Protein AF-A0A8J4M2A7-F1 (afdb_monomer)

Secondary structure (DSSP, 8-state):
-HHHHHHHHHHHHHHHTS-----------------------SSSEEEEEEEEEEEEEEETTT--B-S--EEEESS---TT-EE--S--HHHHHTTPPP--EES----B--SSPPPP-S-BTTB---HHHHHHHHTSHHHHHHHHHHHT--HHHHHSSSEEEEEEEEEEEE-GGG---

Mean predicted aligned error: 9.55 Å

pLDDT: mean 86.1, std 13.49, range [36.09, 98.12]

InterPro domains:
  IPR058506 Domain of unknown function DUF8193 [PF26613] (25-173)

Solvent-accessible surface area (backbone atoms only — not comparable to full-atom values): 10906 Å² total; per-residue (Å²): 108,72,69,60,52,49,54,54,51,54,52,51,50,56,62,69,64,56,79,77,84,70,77,58,78,53,78,59,92,70,75,82,77,86,82,79,82,75,86,63,50,99,37,40,28,74,53,83,77,47,36,28,38,35,39,31,44,25,33,55,96,76,69,41,72,77,52,80,48,44,40,38,26,85,65,83,78,62,70,71,40,74,44,58,71,77,68,49,70,70,47,45,76,71,66,54,74,90,44,86,39,72,24,82,78,78,70,42,69,59,92,69,73,71,67,66,71,60,54,45,89,94,49,70,53,55,50,68,57,44,31,54,48,65,46,28,69,69,45,45,46,49,51,16,66,76,69,71,45,56,55,68,63,56,38,65,67,55,38,43,79,45,78,41,79,38,80,57,68,44,64,68,54,78,77,83,124

Foldseek 3Di:
DVVVVVVVVVVVVVVVPPDPPPFCLDQDPDDLDDDAPDDDDPQWDFDFQQKKKWKFKAFDPPRDGPFQIAIEGQDDDDQQDWDQPRADPVRVVVPDDRDIDTGPDDHDYQPPHAFRNHAHDPRGGDVVSNSCQCSDLSNLVVVCVVGVNDSCRCRSPRIDIDIDMGTDIRHRNPPPD

Sequence (177 aa):
MKRFLISVLSLFIIVSSVSSSIYANGDGNIDNGGGDMGSGTSQNKWTPGYDGVRITIVREIDEKPVSNPLDYTNKTPSSGLIHFGKVSKLQYRSGTLLTVKVGGYAYKIPATPMPRIISSGDTITNIEVIKRYFTSEGAVKMVANDTGMDYDTLTNGNYKLLLEPIAYLTFQADSWR

Radius of gyration: 22.2 Å; Cα contacts (8 Å, |Δi|>4): 248; chains: 1; bounding box: 54×34×84 Å

Organism: NCBI:txid1572762

Nearest PDB structures (foldseek):
  8d4r-assembly1_D  TM=2.900E-01  e=7.884E+00  Homo sapiens

Structure (mmCIF, N/CA/C/O backbone):
data_AF-A0A8J4M2A7-F1
#
_entry.id   AF-A0A8J4M2A7-F1
#
loop_
_atom_site.group_PDB
_atom_site.id
_atom_site.type_symbol
_atom_site.label_atom_id
_atom_site.label_alt_id
_atom_site.label_comp_id
_atom_site.label_asym_id
_atom_site.label_entity_id
_atom_site.label_seq_id
_atom_site.pdbx_PDB_ins_code
_atom_site.Cartn_x
_atom_site.Cartn_y
_atom_site.Cartn_z
_atom_site.occupancy
_atom_site.B_iso_or_equiv
_atom_site.auth_seq_id
_atom_site.auth_comp_id
_atom_site.auth_asym_id
_atom_site.auth_atom_id
_atom_site.pdbx_PDB_model_num
ATOM 1 N N . MET A 1 1 ? -29.648 12.359 54.657 1.00 61.81 1 MET A N 1
ATOM 2 C CA . MET A 1 1 ? -28.518 11.525 54.182 1.00 61.81 1 MET A CA 1
ATOM 3 C C . MET A 1 1 ? -28.861 10.716 52.931 1.00 61.81 1 MET A C 1
ATOM 5 O O . MET A 1 1 ? -28.233 10.949 51.913 1.00 61.81 1 MET A O 1
ATOM 9 N N . LYS A 1 2 ? -29.897 9.859 52.933 1.00 65.25 2 LYS A N 1
ATOM 10 C CA . LYS A 1 2 ? -30.274 9.024 51.766 1.00 65.25 2 LYS A CA 1
ATOM 11 C C . LYS A 1 2 ? -30.529 9.809 50.462 1.00 65.25 2 LYS A C 1
ATOM 13 O O . LYS A 1 2 ? -30.025 9.431 49.418 1.00 65.25 2 LYS A O 1
ATOM 18 N N . ARG A 1 3 ? -31.257 10.933 50.533 1.00 72.88 3 ARG A N 1
ATOM 19 C CA . ARG A 1 3 ? -31.563 11.794 49.367 1.00 72.88 3 ARG A CA 1
ATOM 20 C C . ARG A 1 3 ? -30.333 12.516 48.803 1.00 72.88 3 ARG A C 1
ATOM 22 O O . ARG A 1 3 ? -30.198 12.612 47.595 1.00 72.88 3 ARG A O 1
ATOM 29 N N . PHE A 1 4 ? -29.425 12.953 49.677 1.00 83.06 4 PHE A N 1
ATOM 30 C CA . PHE A 1 4 ? -28.150 13.557 49.280 1.00 83.06 4 PHE A CA 1
ATOM 31 C C . PHE A 1 4 ? -27.250 12.532 48.579 1.00 83.06 4 PHE A C 1
ATOM 33 O O . PHE A 1 4 ? -26.692 12.817 47.528 1.00 83.06 4 PHE A O 1
ATOM 40 N N . LEU A 1 5 ? -27.192 11.308 49.115 1.00 80.81 5 LEU A N 1
ATOM 41 C CA . LEU A 1 5 ? -26.419 10.215 48.529 1.00 80.81 5 LEU A CA 1
ATOM 42 C C . LEU A 1 5 ? -26.923 9.841 47.126 1.00 80.81 5 LEU A C 1
ATOM 44 O O . LEU A 1 5 ? -26.117 9.635 46.229 1.00 80.81 5 LEU A O 1
ATOM 48 N N . ILE A 1 6 ? -28.247 9.811 46.929 1.00 85.12 6 ILE A N 1
ATOM 49 C CA . ILE A 1 6 ? -28.865 9.554 45.619 1.00 85.12 6 ILE A CA 1
ATOM 50 C C . ILE A 1 6 ? -28.498 10.660 44.625 1.00 85.12 6 ILE A C 1
ATOM 52 O O . ILE A 1 6 ? -28.076 10.347 43.521 1.00 85.12 6 ILE A O 1
ATOM 56 N N . SER A 1 7 ? -28.585 11.937 45.012 1.00 82.06 7 SER A N 1
ATOM 57 C CA . SER A 1 7 ? -28.200 13.051 44.132 1.00 82.06 7 SER A CA 1
ATOM 58 C C . SER A 1 7 ? -26.730 12.991 43.709 1.00 82.06 7 SER A C 1
ATOM 60 O O . SER A 1 7 ? -26.426 13.232 42.543 1.00 82.06 7 SER A O 1
ATOM 62 N N . VAL A 1 8 ? -25.828 12.632 44.629 1.00 87.06 8 VAL A N 1
ATOM 63 C CA . VAL A 1 8 ? -24.397 12.460 44.327 1.00 87.06 8 VAL A CA 1
ATOM 64 C C . VAL A 1 8 ? -24.181 11.293 43.361 1.00 87.06 8 VAL A C 1
ATOM 66 O O . VAL A 1 8 ? -23.433 11.436 42.397 1.00 87.06 8 VAL A O 1
ATOM 69 N N . LEU A 1 9 ? -24.874 10.169 43.568 1.00 83.25 9 LEU A N 1
ATOM 70 C CA . LEU A 1 9 ? -24.773 8.995 42.699 1.00 83.25 9 LEU A CA 1
ATOM 71 C C . LEU A 1 9 ? -25.278 9.287 41.279 1.00 83.25 9 LEU A C 1
ATOM 73 O O . LEU A 1 9 ? -24.621 8.930 40.305 1.00 83.25 9 LEU A O 1
ATOM 77 N N . SER A 1 10 ? -26.411 9.983 41.158 1.00 83.06 10 SER A N 1
ATOM 78 C CA . SER A 1 10 ? -26.985 10.385 39.870 1.00 83.06 10 SER A CA 1
ATOM 79 C C . SER A 1 10 ? -26.046 11.303 39.091 1.00 83.06 10 SER A C 1
ATOM 81 O O . SER A 1 10 ? -25.871 11.130 37.888 1.00 83.06 10 SER A O 1
ATOM 83 N N . LEU A 1 11 ? -25.406 12.256 39.777 1.00 83.81 11 LEU A N 1
ATOM 84 C CA . LEU A 1 11 ? -24.446 13.165 39.156 1.00 83.81 11 LEU A CA 1
ATOM 85 C C . LEU A 1 11 ? -23.203 12.413 38.659 1.00 83.81 11 LEU A C 1
ATOM 87 O O . LEU A 1 11 ? -22.722 12.678 37.561 1.00 83.81 11 LEU A O 1
ATOM 91 N N . PHE A 1 12 ? -22.727 11.435 39.433 1.00 82.56 12 PHE A N 1
ATOM 92 C CA . PHE A 1 12 ? -21.586 10.600 39.060 1.00 82.56 12 PHE A CA 1
ATOM 93 C C . PHE A 1 12 ? -21.871 9.764 37.807 1.00 82.56 12 PHE A C 1
ATOM 95 O O . PHE A 1 12 ? -21.025 9.675 36.919 1.00 82.56 12 PHE A O 1
ATOM 102 N N . ILE A 1 13 ? -23.078 9.198 37.704 1.00 83.56 13 ILE A N 1
ATOM 103 C CA . ILE A 1 13 ? -23.515 8.442 36.524 1.00 83.56 13 ILE A CA 1
ATOM 104 C C . ILE A 1 13 ? -23.558 9.356 35.296 1.00 83.56 13 ILE A C 1
ATOM 106 O O . ILE A 1 13 ? -22.984 8.994 34.276 1.00 83.56 13 ILE A O 1
ATOM 110 N N . ILE A 1 14 ? -24.145 10.554 35.411 1.00 82.81 14 ILE A N 1
ATOM 111 C CA . ILE A 1 14 ? -24.243 11.512 34.297 1.00 82.81 14 ILE A CA 1
ATOM 112 C C . ILE A 1 14 ? -22.853 11.913 33.789 1.00 82.81 14 ILE A C 1
ATOM 114 O O . ILE A 1 14 ? -22.613 11.870 32.583 1.00 82.81 14 ILE A O 1
ATOM 118 N N . VAL A 1 15 ? -21.929 12.240 34.698 1.00 76.56 15 VAL A N 1
ATOM 119 C CA . VAL A 1 15 ? -20.540 12.595 34.357 1.00 76.56 15 VAL A CA 1
ATOM 120 C C . VAL A 1 15 ? -19.799 11.416 33.715 1.00 76.56 15 VAL A C 1
ATOM 122 O O . VAL A 1 15 ? -19.027 11.619 32.784 1.00 76.56 15 VAL A O 1
ATOM 125 N N . SER A 1 16 ? -20.075 10.184 34.149 1.00 67.19 16 SER A N 1
ATOM 126 C CA . SER A 1 16 ? -19.462 8.968 33.589 1.00 67.19 16 SER A CA 1
ATOM 127 C C . SER A 1 16 ? -20.038 8.571 32.224 1.00 67.19 16 SER A C 1
ATOM 129 O O . SER A 1 16 ? -19.393 7.845 31.475 1.00 67.19 16 SER A O 1
ATOM 131 N N . SER A 1 17 ? -21.247 9.031 31.892 1.00 64.88 17 SER A N 1
ATOM 132 C CA . SER A 1 17 ? -21.886 8.810 30.587 1.00 64.88 17 SER A CA 1
ATOM 133 C C . SER A 1 17 ? -21.534 9.861 29.531 1.00 64.88 17 SER A C 1
ATOM 135 O O . SER A 1 17 ? -21.991 9.751 28.394 1.00 64.88 17 SER A O 1
ATOM 137 N N . VAL A 1 18 ? -20.710 10.862 29.864 1.00 65.81 18 VAL A N 1
ATOM 138 C CA . VAL A 1 18 ? -20.147 11.766 28.857 1.00 65.81 18 VAL A CA 1
ATOM 139 C C . VAL A 1 18 ? -19.087 10.989 28.083 1.00 65.81 18 VAL A C 1
ATOM 141 O O . VAL A 1 18 ? -17.992 10.740 28.581 1.00 65.81 18 VAL A O 1
ATOM 144 N N . SER A 1 19 ? -19.430 10.558 26.871 1.00 54.31 19 SER A N 1
ATOM 145 C CA . SER A 1 19 ? -18.502 9.874 25.975 1.00 54.31 19 SER A CA 1
ATOM 146 C C . SER A 1 19 ? -17.333 10.807 25.664 1.00 54.31 19 SER A C 1
ATOM 148 O O . SER A 1 19 ? -17.507 11.838 25.016 1.00 54.31 19 SER A O 1
ATOM 150 N N . SER A 1 20 ? -16.137 10.474 26.139 1.00 52.84 20 SER A N 1
ATOM 151 C CA . SER A 1 20 ? -14.919 11.142 25.706 1.00 52.84 20 SER A CA 1
ATOM 152 C C . SER A 1 20 ? -14.665 10.782 24.245 1.00 52.84 20 SER A C 1
ATOM 154 O O . SER A 1 20 ? -14.447 9.620 23.905 1.00 52.84 20 SER A O 1
ATOM 156 N N . SER A 1 21 ? -14.686 11.783 23.367 1.00 49.94 21 SER A N 1
ATOM 157 C CA . SER A 1 21 ? -14.168 11.646 22.009 1.00 49.94 21 SER A CA 1
ATOM 158 C C . SER A 1 21 ? -12.656 11.446 22.106 1.00 49.94 21 SER A C 1
ATOM 160 O O . SER A 1 21 ? -11.898 12.405 22.253 1.00 49.94 21 SER A O 1
ATOM 162 N N . ILE A 1 22 ? -12.206 10.194 22.098 1.00 44.62 22 ILE A N 1
ATOM 163 C CA . ILE A 1 22 ? -10.786 9.880 21.962 1.00 44.62 22 ILE A CA 1
ATOM 164 C C . ILE A 1 22 ? -10.450 10.118 20.492 1.00 44.62 22 ILE A C 1
ATOM 166 O O . ILE A 1 22 ? -10.795 9.314 19.631 1.00 44.62 22 ILE A O 1
ATOM 170 N N . TYR A 1 23 ? -9.813 11.248 20.194 1.00 49.09 23 TYR A N 1
ATOM 171 C CA . TYR A 1 23 ? -9.216 11.458 18.882 1.00 49.09 23 TYR A CA 1
ATOM 172 C C . TYR A 1 23 ? -8.062 10.470 18.742 1.00 49.09 23 TYR A C 1
ATOM 174 O O . TYR A 1 23 ? -7.069 10.569 19.467 1.00 49.09 23 TYR A O 1
ATOM 182 N N . ALA A 1 24 ? -8.190 9.504 17.833 1.00 45.91 24 ALA A N 1
ATOM 183 C CA . ALA A 1 24 ? -7.083 8.638 17.470 1.00 45.91 24 ALA A CA 1
ATOM 184 C C . ALA A 1 24 ? -6.045 9.459 16.698 1.00 45.91 24 ALA A C 1
ATOM 186 O O . ALA A 1 24 ? -5.997 9.453 15.471 1.00 45.91 24 ALA A O 1
ATOM 187 N N . ASN A 1 25 ? -5.186 10.165 17.429 1.00 54.78 25 ASN A N 1
ATOM 188 C CA . ASN A 1 25 ? -3.871 10.518 16.922 1.00 54.78 25 ASN A CA 1
ATOM 189 C C . ASN A 1 25 ? -3.086 9.202 16.896 1.00 54.78 25 ASN A C 1
ATOM 191 O O . ASN A 1 25 ? -2.472 8.809 17.884 1.00 54.78 25 ASN A O 1
ATOM 195 N N . GLY A 1 26 ? -3.264 8.427 15.825 1.00 57.12 26 GLY A N 1
ATOM 196 C CA . GLY A 1 26 ? -2.697 7.090 15.730 1.00 57.12 26 GLY A CA 1
ATOM 197 C C . GLY A 1 26 ? -1.176 7.168 15.747 1.00 57.12 26 GLY A C 1
ATOM 198 O O . GLY A 1 26 ? -0.580 7.684 14.805 1.00 57.12 26 GLY A O 1
ATOM 199 N N . ASP A 1 27 ? -0.539 6.636 16.787 1.00 66.38 27 ASP A N 1
ATOM 200 C CA . ASP A 1 27 ? 0.900 6.401 16.750 1.00 66.38 27 ASP A CA 1
ATOM 201 C C . ASP A 1 27 ? 1.173 5.238 15.796 1.00 66.38 27 ASP A C 1
ATOM 203 O O . ASP A 1 27 ? 0.747 4.099 16.003 1.00 66.38 27 ASP A O 1
ATOM 207 N N . GLY A 1 28 ? 1.859 5.540 14.695 1.00 68.25 28 GLY A N 1
ATOM 208 C CA . GLY A 1 28 ? 2.181 4.553 13.675 1.00 68.25 28 GLY A CA 1
ATOM 209 C C . GLY A 1 28 ? 3.079 3.462 14.255 1.00 68.25 28 GLY A C 1
ATOM 210 O O . GLY A 1 28 ? 4.255 3.703 14.541 1.00 68.25 28 GLY A O 1
ATOM 211 N N . ASN A 1 29 ? 2.557 2.244 14.384 1.00 80.50 29 ASN A N 1
ATOM 212 C CA . ASN A 1 29 ? 3.323 1.081 14.831 1.00 80.50 29 ASN A CA 1
ATOM 213 C C . ASN A 1 29 ? 3.973 0.346 13.644 1.00 80.50 29 ASN A C 1
ATOM 215 O O . ASN A 1 29 ? 3.678 -0.815 13.375 1.00 80.50 29 ASN A O 1
ATOM 219 N N . ILE A 1 30 ? 4.795 1.067 12.880 1.00 82.88 30 ILE A N 1
ATOM 220 C CA . ILE A 1 30 ? 5.524 0.543 11.714 1.00 82.88 30 ILE A CA 1
ATOM 221 C C . ILE A 1 30 ? 7.025 0.677 11.984 1.00 82.88 30 ILE A C 1
ATOM 223 O O . ILE A 1 30 ? 7.459 1.644 12.607 1.00 82.88 30 ILE A O 1
ATOM 227 N N . ASP A 1 31 ? 7.829 -0.269 11.521 1.00 80.38 31 ASP A N 1
ATOM 228 C CA . ASP A 1 31 ? 9.288 -0.204 11.549 1.00 80.38 31 ASP A CA 1
ATOM 229 C C . ASP A 1 31 ? 9.866 -0.211 10.121 1.00 80.38 31 ASP A C 1
ATOM 231 O O . ASP A 1 31 ? 9.151 -0.370 9.133 1.00 80.38 31 ASP A O 1
ATOM 235 N N . ASN A 1 32 ? 11.173 0.028 9.992 1.00 71.19 32 ASN A N 1
ATOM 236 C CA . ASN A 1 32 ? 11.851 0.053 8.689 1.00 71.19 32 ASN A CA 1
ATOM 237 C C . ASN A 1 32 ? 12.142 -1.358 8.130 1.00 71.19 32 ASN A C 1
ATOM 239 O O . ASN A 1 32 ? 12.821 -1.472 7.110 1.00 71.19 32 ASN A O 1
ATOM 243 N N . GLY A 1 33 ? 11.653 -2.428 8.773 1.00 68.94 33 GLY A N 1
ATOM 244 C CA . GLY A 1 33 ? 12.066 -3.796 8.469 1.00 68.94 33 GLY A CA 1
ATOM 245 C C . GLY A 1 33 ? 13.594 -3.967 8.443 1.00 68.94 33 GLY A C 1
ATOM 246 O O . GLY A 1 33 ? 14.347 -3.173 9.007 1.00 68.94 33 GLY A O 1
ATOM 247 N N . GLY A 1 34 ? 14.064 -5.014 7.769 1.00 63.16 34 GLY A N 1
ATOM 248 C CA . GLY A 1 34 ? 15.483 -5.249 7.514 1.00 63.16 34 GLY A CA 1
ATOM 249 C C . GLY A 1 34 ? 15.684 -5.965 6.181 1.00 63.16 34 GLY A C 1
ATOM 250 O O . GLY A 1 34 ? 14.804 -6.699 5.732 1.00 63.16 34 GLY A O 1
ATOM 251 N N . GLY A 1 35 ? 16.835 -5.741 5.549 1.00 64.88 35 GLY A N 1
ATOM 252 C CA . GLY A 1 35 ? 17.207 -6.349 4.271 1.00 64.88 35 GLY A CA 1
ATOM 253 C C . GLY A 1 35 ? 17.773 -5.329 3.288 1.00 64.88 35 GLY A C 1
ATOM 254 O O . GLY A 1 35 ? 17.348 -4.176 3.262 1.00 64.88 35 GLY A O 1
ATOM 255 N N . ASP A 1 36 ? 18.741 -5.766 2.489 1.00 66.50 36 ASP A N 1
ATOM 256 C CA . ASP A 1 36 ? 19.240 -5.006 1.346 1.00 66.50 36 ASP A CA 1
ATOM 257 C C . ASP A 1 36 ? 18.578 -5.530 0.064 1.00 66.50 36 ASP A C 1
ATOM 259 O O . ASP A 1 36 ? 18.306 -6.724 -0.072 1.00 66.50 36 ASP A O 1
ATOM 263 N N . MET A 1 37 ? 18.326 -4.630 -0.883 1.00 71.75 37 MET A N 1
ATOM 264 C CA . MET A 1 37 ? 17.855 -4.987 -2.224 1.00 71.75 37 MET A CA 1
ATOM 265 C C . MET A 1 37 ? 18.975 -5.611 -3.071 1.00 71.75 37 MET A C 1
ATOM 267 O O . MET A 1 37 ? 18.699 -6.170 -4.134 1.00 71.75 37 MET A O 1
ATOM 271 N N . GLY A 1 38 ? 20.225 -5.521 -2.606 1.00 73.12 38 GLY A N 1
ATOM 272 C CA . GLY A 1 38 ? 21.399 -6.040 -3.288 1.00 73.12 38 GLY A CA 1
ATOM 273 C C . GLY A 1 38 ? 21.707 -5.279 -4.578 1.00 73.12 38 GLY A C 1
ATOM 274 O O . GLY A 1 38 ? 21.177 -4.198 -4.848 1.00 73.12 38 GLY A O 1
ATOM 275 N N . SER A 1 39 ? 22.586 -5.854 -5.398 1.00 73.06 39 SER A N 1
ATOM 276 C CA . SER A 1 39 ? 22.931 -5.303 -6.712 1.00 73.06 39 SER A CA 1
ATOM 277 C C . SER A 1 39 ? 22.149 -5.999 -7.829 1.00 73.06 39 SER A C 1
ATOM 279 O O . SER A 1 39 ? 21.921 -7.207 -7.797 1.00 73.06 39 SER A O 1
ATOM 281 N N . GLY A 1 40 ? 21.719 -5.217 -8.821 1.00 77.62 40 GLY A N 1
ATOM 282 C CA . GLY A 1 40 ? 21.069 -5.711 -10.035 1.00 77.62 40 GLY A CA 1
ATOM 283 C C . GLY A 1 40 ? 21.998 -5.703 -11.252 1.00 77.62 40 GLY A C 1
ATOM 284 O O . GLY A 1 40 ? 23.149 -5.278 -11.188 1.00 77.62 40 GLY A O 1
ATOM 285 N N . THR A 1 41 ? 21.463 -6.125 -12.395 1.00 82.81 41 THR A N 1
ATOM 286 C CA . THR A 1 41 ? 22.095 -6.001 -13.723 1.00 82.81 41 THR A CA 1
ATOM 287 C C . THR A 1 41 ? 21.345 -4.967 -14.566 1.00 82.81 41 THR A C 1
ATOM 289 O O . THR A 1 41 ? 20.271 -4.509 -14.185 1.00 82.81 41 THR A O 1
ATOM 292 N N . SER A 1 42 ? 21.849 -4.609 -15.752 1.00 82.19 42 SER A N 1
ATOM 293 C CA . SER A 1 42 ? 21.106 -3.725 -16.670 1.00 82.19 42 SER A CA 1
ATOM 294 C C . SER A 1 42 ? 19.733 -4.290 -17.066 1.00 82.19 42 SER A C 1
ATOM 296 O O . SER A 1 42 ? 18.809 -3.515 -17.312 1.00 82.19 42 SER A O 1
ATOM 298 N N . GLN A 1 43 ? 19.599 -5.620 -17.084 1.00 84.69 43 GLN A N 1
ATOM 299 C CA . GLN A 1 43 ? 18.382 -6.337 -17.465 1.00 84.69 43 GLN A CA 1
ATOM 300 C C . GLN A 1 43 ? 17.445 -6.627 -16.292 1.00 84.69 43 GLN A C 1
ATOM 302 O O . GLN A 1 43 ? 16.232 -6.664 -16.479 1.00 84.69 43 GLN A O 1
ATOM 307 N N . ASN A 1 44 ? 17.996 -6.831 -15.095 1.00 86.00 44 ASN A N 1
ATOM 308 C CA . ASN A 1 44 ? 17.254 -7.219 -13.900 1.00 86.00 44 ASN A CA 1
ATOM 309 C C . ASN A 1 44 ? 17.616 -6.267 -12.768 1.00 86.00 44 ASN A C 1
ATOM 311 O O . ASN A 1 44 ? 18.654 -6.438 -12.125 1.00 86.00 44 ASN A O 1
ATOM 315 N N . LYS A 1 45 ? 16.798 -5.236 -12.564 1.00 85.12 45 LYS A N 1
ATOM 316 C CA . LYS A 1 45 ? 17.101 -4.165 -11.614 1.00 85.12 45 LYS A CA 1
ATOM 317 C C . LYS A 1 45 ? 15.876 -3.629 -10.904 1.00 85.12 45 LYS A C 1
ATOM 319 O O . LYS A 1 45 ? 14.776 -3.546 -11.448 1.00 85.12 45 LYS A O 1
ATOM 324 N N . TRP A 1 46 ? 16.144 -3.159 -9.699 1.00 83.88 46 TRP A N 1
ATOM 325 C CA . TRP A 1 46 ? 15.334 -2.187 -8.997 1.00 83.88 46 TRP A CA 1
ATOM 326 C C . TRP A 1 46 ? 15.785 -0.776 -9.380 1.00 83.88 46 TRP A C 1
ATOM 328 O O . TRP A 1 46 ? 16.986 -0.510 -9.442 1.00 83.88 46 TRP A O 1
ATOM 338 N N . THR A 1 47 ? 14.839 0.135 -9.609 1.00 84.00 47 THR A N 1
ATOM 339 C CA . THR A 1 47 ? 15.163 1.561 -9.731 1.00 84.00 47 THR A CA 1
ATOM 340 C C . THR A 1 47 ? 14.857 2.240 -8.394 1.00 84.00 47 THR A C 1
ATOM 342 O O . THR A 1 47 ? 13.690 2.280 -8.006 1.00 84.00 47 THR A O 1
ATOM 345 N N . PRO A 1 48 ? 15.859 2.785 -7.677 1.00 83.56 48 PRO A N 1
ATOM 346 C CA . PRO A 1 48 ? 15.642 3.498 -6.420 1.00 83.56 48 PRO A CA 1
ATOM 347 C C . PRO A 1 48 ? 14.496 4.518 -6.501 1.00 83.56 48 PRO A C 1
ATOM 349 O O . PRO A 1 48 ? 14.466 5.373 -7.386 1.00 83.56 48 PRO A O 1
ATOM 352 N N . GLY A 1 49 ? 13.539 4.420 -5.574 1.00 85.31 49 GLY A N 1
ATOM 353 C CA . GLY A 1 49 ? 12.361 5.293 -5.522 1.00 85.31 49 GLY A CA 1
ATOM 354 C C . GLY A 1 49 ? 11.247 4.954 -6.520 1.00 85.31 49 GLY A C 1
ATOM 355 O O . GLY A 1 49 ? 10.298 5.726 -6.631 1.00 85.31 49 GLY A O 1
ATOM 356 N N . TYR A 1 50 ? 11.331 3.838 -7.256 1.00 89.94 50 TYR A N 1
ATOM 357 C CA . TYR A 1 50 ? 10.181 3.249 -7.955 1.00 89.94 50 TYR A CA 1
ATOM 358 C C . TYR A 1 50 ? 9.400 2.333 -7.017 1.00 89.94 50 TYR A C 1
ATOM 360 O O . TYR A 1 50 ? 9.255 1.137 -7.252 1.00 89.94 50 TYR A O 1
ATOM 368 N N . ASP A 1 51 ? 8.896 2.912 -5.936 1.00 93.00 51 ASP A N 1
ATOM 369 C CA . ASP A 1 51 ? 8.152 2.221 -4.899 1.00 93.00 51 ASP A CA 1
ATOM 370 C C . ASP A 1 51 ? 6.682 2.652 -4.844 1.00 93.00 51 ASP A C 1
ATOM 372 O O . ASP A 1 51 ? 6.202 3.572 -5.519 1.00 93.00 51 ASP A O 1
ATOM 376 N N . GLY A 1 52 ? 5.938 1.904 -4.048 1.00 95.50 52 GLY A N 1
ATOM 377 C CA . GLY A 1 52 ? 4.579 2.207 -3.661 1.00 95.50 52 GLY A CA 1
ATOM 378 C C . GLY A 1 52 ? 4.263 1.592 -2.310 1.00 95.50 52 GLY A C 1
ATOM 379 O O . GLY A 1 52 ? 5.105 0.950 -1.679 1.00 95.50 52 GLY A O 1
ATOM 380 N N . VAL A 1 53 ? 3.022 1.769 -1.886 1.00 96.88 53 VAL A N 1
ATOM 381 C CA . VAL A 1 53 ? 2.483 1.126 -0.693 1.00 96.88 53 VAL A CA 1
ATOM 382 C C . VAL A 1 53 ? 1.120 0.542 -1.027 1.00 96.88 53 VAL A C 1
ATOM 384 O O . VAL A 1 53 ? 0.297 1.188 -1.677 1.00 96.88 53 VAL A O 1
ATOM 387 N N . ARG A 1 54 ? 0.887 -0.685 -0.581 1.00 97.44 54 ARG A N 1
ATOM 388 C CA . ARG A 1 54 ? -0.432 -1.293 -0.506 1.00 97.44 54 ARG A CA 1
ATOM 389 C C . ARG A 1 54 ? -0.989 -1.030 0.880 1.00 97.44 54 ARG A C 1
ATOM 391 O O . ARG A 1 54 ? -0.335 -1.318 1.878 1.00 97.44 54 ARG A O 1
ATOM 398 N N . ILE A 1 55 ? -2.189 -0.479 0.925 1.00 97.19 55 ILE A N 1
ATOM 399 C CA . ILE A 1 55 ? -2.936 -0.199 2.140 1.00 97.19 55 ILE A CA 1
ATOM 400 C C . ILE A 1 55 ? -4.098 -1.172 2.206 1.00 97.19 55 ILE A C 1
ATOM 402 O O . ILE A 1 55 ? -4.914 -1.246 1.289 1.00 97.19 55 ILE A O 1
ATOM 406 N N . THR A 1 56 ? -4.185 -1.895 3.312 1.00 96.94 56 THR A N 1
ATOM 407 C CA . THR A 1 56 ? -5.338 -2.733 3.633 1.00 96.94 56 THR A CA 1
ATOM 408 C C . THR A 1 56 ? -5.940 -2.238 4.938 1.00 96.94 56 THR A C 1
ATOM 410 O O . THR A 1 56 ? -5.234 -2.148 5.941 1.00 96.94 56 THR A O 1
ATOM 413 N N . ILE A 1 57 ? -7.236 -1.920 4.948 1.00 96.69 57 ILE A N 1
ATOM 414 C CA . ILE A 1 57 ? -7.930 -1.591 6.199 1.00 96.69 57 ILE A CA 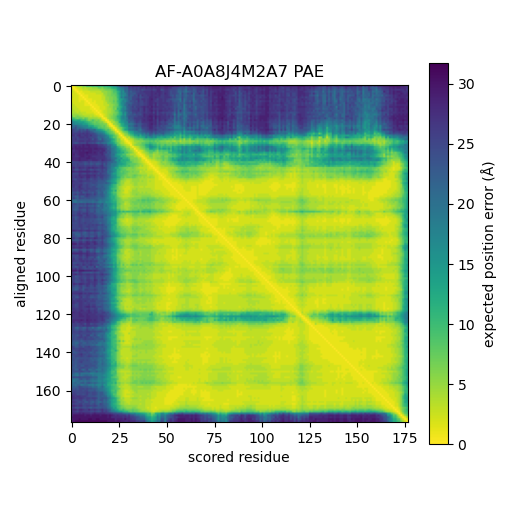1
ATOM 415 C C . ILE A 1 57 ? -8.239 -2.897 6.924 1.00 96.69 57 ILE A C 1
ATOM 417 O O . ILE A 1 57 ? -8.909 -3.777 6.374 1.00 96.69 57 ILE A O 1
ATOM 421 N N . VAL A 1 58 ? -7.743 -3.010 8.151 1.00 96.19 58 VAL A N 1
ATOM 422 C CA . VAL A 1 58 ? -7.864 -4.191 9.004 1.00 96.19 58 VAL A CA 1
ATOM 423 C C . VAL A 1 58 ? -8.697 -3.834 10.221 1.00 96.19 58 VAL A C 1
ATOM 425 O O . VAL A 1 58 ? -8.429 -2.835 10.883 1.00 96.19 58 VAL A O 1
ATOM 428 N N . ARG A 1 59 ? -9.705 -4.645 10.525 1.00 96.12 59 ARG A N 1
ATOM 429 C CA . ARG A 1 59 ? -10.483 -4.496 11.751 1.00 96.12 59 ARG A CA 1
ATOM 430 C C . ARG A 1 59 ? -9.679 -5.004 12.941 1.00 96.12 59 ARG A C 1
ATOM 432 O O . ARG A 1 59 ? -9.074 -6.068 12.877 1.00 96.12 59 ARG A O 1
ATOM 439 N N . GLU A 1 60 ? -9.695 -4.236 14.018 1.00 94.12 60 GLU A N 1
ATOM 440 C CA . GLU A 1 60 ? -8.855 -4.446 15.194 1.00 94.12 60 GLU A CA 1
ATOM 441 C C . GLU A 1 60 ? -9.178 -5.760 15.917 1.00 94.12 60 GLU A C 1
ATOM 443 O O . GLU A 1 60 ? -8.279 -6.568 16.124 1.00 94.12 60 GLU A O 1
ATOM 448 N N . ILE A 1 61 ? -10.464 -6.018 16.180 1.00 95.88 61 ILE A N 1
ATOM 449 C CA . ILE A 1 61 ? -10.911 -7.110 17.060 1.00 95.88 61 ILE A CA 1
ATOM 450 C C . ILE A 1 61 ? -10.571 -8.523 16.564 1.00 95.88 61 ILE A C 1
ATOM 452 O O . ILE A 1 61 ? -10.441 -9.445 17.364 1.00 95.88 61 ILE A O 1
ATOM 456 N N . ASP A 1 62 ? -10.482 -8.725 15.248 1.00 94.50 62 ASP A N 1
ATOM 457 C CA . ASP A 1 62 ? -10.265 -10.048 14.652 1.00 94.50 62 ASP A CA 1
ATOM 458 C C . ASP A 1 62 ? -9.213 -10.065 13.540 1.00 94.50 62 ASP A C 1
ATOM 460 O O . ASP A 1 62 ? -9.087 -11.062 12.827 1.00 94.50 62 ASP A O 1
ATOM 464 N N . GLU A 1 63 ? -8.466 -8.969 13.389 1.00 92.69 63 GLU A N 1
ATOM 465 C CA . GLU A 1 63 ? -7.388 -8.793 12.409 1.00 92.69 63 GLU A CA 1
ATOM 466 C C . GLU A 1 63 ? -7.789 -9.106 10.957 1.00 92.69 63 GLU A C 1
ATOM 468 O O . GLU A 1 63 ? -6.954 -9.484 10.126 1.00 92.69 63 GLU A O 1
ATOM 473 N N . LYS A 1 64 ? -9.074 -8.951 10.614 1.00 94.31 64 LYS A N 1
ATOM 474 C CA . LYS A 1 64 ? -9.557 -9.244 9.261 1.00 94.31 64 LYS A CA 1
ATOM 475 C C . LYS A 1 64 ? -9.494 -8.024 8.351 1.00 94.31 64 LYS A C 1
ATOM 477 O O . LYS A 1 64 ? -9.875 -6.928 8.769 1.00 94.31 64 LYS A O 1
ATOM 482 N N . PRO A 1 65 ? -9.085 -8.200 7.081 1.00 94.38 65 PRO A N 1
ATOM 483 C CA . PRO A 1 65 ? -9.234 -7.154 6.084 1.00 94.38 65 PRO A CA 1
ATOM 484 C C . PRO A 1 65 ? -10.726 -6.888 5.839 1.00 94.38 65 PRO A C 1
ATOM 486 O O . PRO A 1 65 ? -11.502 -7.820 5.633 1.00 94.38 65 PRO A O 1
ATOM 489 N N . VAL A 1 66 ? -11.125 -5.618 5.856 1.00 93.75 66 VAL A N 1
ATOM 490 C CA . VAL A 1 66 ? -12.523 -5.183 5.644 1.00 93.75 66 VAL A CA 1
ATOM 491 C C . VAL A 1 66 ? -12.725 -4.421 4.334 1.00 93.75 66 VAL A C 1
ATOM 493 O O . VAL A 1 66 ? -13.820 -3.957 4.039 1.00 93.75 66 VAL A O 1
ATOM 496 N N . SER A 1 67 ? -11.667 -4.294 3.538 1.00 86.81 67 SER A N 1
ATOM 497 C CA . SER A 1 67 ? -11.680 -3.644 2.229 1.00 86.81 67 SER A CA 1
ATOM 498 C C . SER A 1 67 ? -10.765 -4.386 1.261 1.00 86.81 67 SER A C 1
ATOM 500 O O . SER A 1 67 ? -9.865 -5.126 1.672 1.00 86.81 67 SER A O 1
ATOM 502 N N . ASN A 1 68 ? -10.988 -4.170 -0.035 1.00 89.12 68 ASN A N 1
ATOM 503 C CA . ASN A 1 68 ? -9.996 -4.537 -1.034 1.00 89.12 68 ASN A CA 1
ATOM 504 C C . ASN A 1 68 ? -8.751 -3.653 -0.858 1.00 89.12 68 ASN A C 1
ATOM 506 O O . ASN A 1 68 ? -8.906 -2.455 -0.612 1.00 89.12 68 ASN A O 1
ATOM 510 N N . PRO A 1 69 ? -7.533 -4.198 -1.028 1.00 94.88 69 PRO A N 1
ATOM 511 C CA . PRO A 1 69 ? -6.324 -3.404 -0.881 1.00 94.88 69 PRO A CA 1
ATOM 512 C C . PRO A 1 69 ? -6.261 -2.246 -1.881 1.00 94.88 69 PRO A C 1
ATOM 514 O O . PRO A 1 69 ? -6.655 -2.377 -3.046 1.00 94.88 69 PRO A O 1
ATOM 517 N N . LEU A 1 70 ? -5.717 -1.121 -1.434 1.00 96.38 70 LEU A N 1
ATOM 518 C CA . LEU A 1 70 ? -5.499 0.079 -2.226 1.00 96.38 70 LEU A CA 1
ATOM 519 C C . LEU A 1 70 ? -4.003 0.304 -2.429 1.00 96.38 70 LEU A C 1
ATOM 521 O O . LEU A 1 70 ? -3.254 0.339 -1.463 1.00 96.38 70 LEU A O 1
ATOM 525 N N . ASP A 1 71 ? -3.575 0.504 -3.672 1.00 97.81 71 ASP A N 1
ATOM 526 C CA . ASP A 1 71 ? -2.161 0.704 -3.989 1.00 97.81 71 ASP A CA 1
ATOM 527 C C . ASP A 1 71 ? -1.917 2.168 -4.351 1.00 97.81 71 ASP A C 1
ATOM 529 O O . ASP A 1 71 ? -2.536 2.684 -5.289 1.00 97.81 71 ASP A O 1
ATOM 533 N N . TYR A 1 72 ? -0.996 2.812 -3.638 1.00 98.12 72 TYR A N 1
ATOM 534 C CA . TYR A 1 72 ? -0.492 4.144 -3.953 1.00 98.12 72 TYR A CA 1
ATOM 535 C C . TYR A 1 72 ? 0.938 4.079 -4.483 1.00 98.12 72 TYR A C 1
ATOM 537 O O . TYR A 1 72 ? 1.745 3.251 -4.056 1.00 98.12 72 TYR A O 1
ATOM 545 N N . THR A 1 73 ? 1.283 4.989 -5.389 1.00 97.44 73 THR A N 1
ATOM 546 C CA . THR A 1 73 ? 2.665 5.218 -5.827 1.00 97.44 73 THR A CA 1
ATOM 547 C C . THR A 1 73 ? 2.845 6.659 -6.297 1.00 97.44 73 THR A C 1
ATOM 549 O O . THR A 1 73 ? 1.919 7.274 -6.817 1.00 97.44 73 THR A O 1
ATOM 552 N N . ASN A 1 74 ? 4.057 7.196 -6.139 1.00 96.31 74 ASN A N 1
ATOM 553 C CA . ASN A 1 74 ? 4.447 8.488 -6.713 1.00 96.31 74 ASN A CA 1
ATOM 554 C C . ASN A 1 74 ? 4.858 8.374 -8.196 1.00 96.31 74 ASN A C 1
ATOM 556 O O . ASN A 1 74 ? 5.356 9.339 -8.777 1.00 96.31 74 ASN A O 1
ATOM 560 N N . LYS A 1 75 ? 4.754 7.180 -8.791 1.00 94.50 75 LYS A N 1
ATOM 561 C CA . LYS A 1 75 ? 5.177 6.881 -10.161 1.00 94.50 75 LYS A CA 1
ATOM 562 C C . LYS A 1 75 ? 3.984 6.565 -11.055 1.00 94.50 75 LYS A C 1
ATOM 564 O O . LYS A 1 75 ? 2.863 6.377 -10.596 1.00 94.50 75 LYS A O 1
ATOM 569 N N . THR A 1 76 ? 4.278 6.447 -12.343 1.00 93.62 76 THR A N 1
ATOM 570 C CA . THR A 1 76 ? 3.364 5.918 -13.356 1.00 93.62 76 THR A CA 1
ATOM 571 C C . THR A 1 76 ? 3.911 4.565 -13.807 1.00 93.62 76 THR A C 1
ATOM 573 O O . THR A 1 76 ? 4.795 4.535 -14.666 1.00 93.62 76 THR A O 1
ATOM 576 N N . PRO A 1 77 ? 3.477 3.444 -13.200 1.00 92.00 77 PRO A N 1
ATOM 577 C CA . PRO A 1 77 ? 3.825 2.115 -13.685 1.00 92.00 77 PRO A CA 1
ATOM 578 C C . PRO A 1 77 ? 3.433 1.915 -15.155 1.00 92.00 77 PRO A C 1
ATOM 580 O O . PRO A 1 77 ? 2.465 2.502 -15.637 1.00 92.00 77 PRO A O 1
ATOM 583 N N . SER A 1 78 ? 4.185 1.066 -15.862 1.00 90.94 78 SER A N 1
ATOM 584 C CA . SER A 1 78 ? 3.905 0.724 -17.262 1.00 90.94 78 SER A CA 1
ATOM 585 C C . SER A 1 78 ? 2.501 0.132 -17.424 1.00 90.94 78 SER A C 1
ATOM 587 O O . SER A 1 78 ? 2.052 -0.661 -16.595 1.00 90.94 78 SER A O 1
ATOM 589 N N . SER A 1 79 ? 1.825 0.454 -18.529 1.00 90.25 79 SER A N 1
ATOM 590 C CA . SER A 1 79 ? 0.516 -0.126 -18.857 1.00 90.25 79 SER A CA 1
ATOM 591 C C . SER A 1 79 ? 0.569 -1.646 -19.031 1.00 90.25 79 SER A C 1
ATOM 593 O O . SER A 1 79 ? -0.444 -2.305 -18.812 1.00 90.25 79 SER A O 1
ATOM 595 N N . GLY A 1 80 ? 1.737 -2.195 -19.385 1.00 91.12 80 GLY A N 1
ATOM 596 C CA . GLY A 1 80 ? 2.006 -3.629 -19.511 1.00 91.12 80 GLY A CA 1
ATOM 597 C C . GLY A 1 80 ? 2.570 -4.286 -18.248 1.00 91.12 80 GLY A C 1
ATOM 598 O O . GLY A 1 80 ? 3.076 -5.401 -18.337 1.00 91.12 80 GLY A O 1
ATOM 599 N N . LEU A 1 81 ? 2.527 -3.619 -17.084 1.00 93.50 81 LEU A N 1
ATOM 600 C CA . LEU A 1 81 ? 3.093 -4.147 -15.839 1.00 93.50 81 LEU A CA 1
ATOM 601 C C . LEU A 1 81 ? 2.562 -5.555 -15.531 1.00 93.50 81 LEU A C 1
ATOM 603 O O . LEU A 1 81 ? 1.351 -5.776 -15.487 1.00 93.50 81 LEU A O 1
ATOM 607 N N . ILE A 1 82 ? 3.473 -6.486 -15.255 1.00 94.56 82 ILE A N 1
ATOM 608 C CA . ILE A 1 82 ? 3.135 -7.816 -14.749 1.00 94.56 82 ILE A CA 1
ATOM 609 C C . ILE A 1 82 ? 3.006 -7.739 -13.226 1.00 94.56 82 ILE A C 1
ATOM 611 O O . ILE A 1 82 ? 3.899 -7.233 -12.548 1.00 94.56 82 ILE A O 1
ATOM 615 N N . HIS A 1 83 ? 1.898 -8.227 -12.671 1.00 94.88 83 HIS A N 1
ATOM 616 C CA . HIS A 1 83 ? 1.628 -8.154 -11.235 1.00 94.88 83 HIS A CA 1
ATOM 617 C C . HIS A 1 83 ? 0.772 -9.328 -10.738 1.00 94.88 83 HIS A C 1
ATOM 619 O O . HIS A 1 83 ? 0.154 -10.038 -11.524 1.00 94.88 83 HIS A O 1
ATOM 625 N N . PHE A 1 84 ? 0.684 -9.510 -9.417 1.00 94.81 84 PHE A N 1
ATOM 626 C CA . PHE A 1 84 ? -0.076 -10.605 -8.786 1.00 94.81 84 PHE A CA 1
ATOM 627 C C . PHE A 1 84 ? -1.470 -10.189 -8.289 1.00 94.81 84 PHE A C 1
ATOM 629 O O . PHE A 1 84 ? -2.015 -10.736 -7.336 1.00 94.81 84 PHE A O 1
ATOM 636 N N . GLY A 1 85 ? -2.050 -9.158 -8.904 1.00 93.62 85 GLY A N 1
ATOM 637 C CA . GLY A 1 85 ? -3.289 -8.544 -8.425 1.00 93.62 85 GLY A CA 1
ATOM 638 C C . GLY A 1 85 ? -3.145 -7.732 -7.127 1.00 93.62 85 GLY A C 1
ATOM 639 O O . GLY A 1 85 ? -2.046 -7.468 -6.629 1.00 93.62 85 GLY A O 1
ATOM 640 N N . LYS A 1 86 ? -4.300 -7.302 -6.610 1.00 93.19 86 LYS A N 1
ATOM 641 C CA . LYS A 1 86 ? -4.452 -6.571 -5.347 1.00 93.19 86 LYS A CA 1
ATOM 642 C C . LYS A 1 86 ? -4.861 -7.527 -4.239 1.00 93.19 86 LYS A C 1
ATOM 644 O O . LYS A 1 86 ? -6.040 -7.682 -3.949 1.00 93.19 86 LYS A O 1
ATOM 649 N N . VAL A 1 87 ? -3.863 -8.205 -3.689 1.00 93.81 87 VAL A N 1
ATOM 650 C CA . VAL A 1 87 ? -4.013 -9.214 -2.638 1.00 93.81 87 VAL A CA 1
ATOM 651 C C . VAL A 1 87 ? -3.054 -8.858 -1.503 1.00 93.81 87 VAL A C 1
ATOM 653 O O . VAL A 1 87 ? -1.855 -8.698 -1.738 1.00 93.81 87 VAL A O 1
ATOM 656 N N . SER A 1 88 ? -3.567 -8.668 -0.293 1.00 94.88 88 SER A N 1
ATOM 657 C CA . SER A 1 88 ? -2.754 -8.334 0.883 1.00 94.88 88 SER A CA 1
ATOM 658 C C . SER A 1 88 ? -2.042 -9.558 1.454 1.00 94.88 88 SER A C 1
ATOM 660 O O . SER A 1 88 ? -2.450 -10.702 1.226 1.00 94.88 88 SER A O 1
ATOM 662 N N . LYS A 1 89 ? -1.011 -9.344 2.278 1.00 91.81 89 LYS A N 1
ATOM 663 C CA . LYS A 1 89 ? -0.347 -10.412 3.045 1.00 91.81 89 LYS A CA 1
ATOM 664 C C . LYS A 1 89 ? -1.330 -11.223 3.883 1.00 91.81 89 LYS A C 1
ATOM 666 O O . LYS A 1 89 ? -1.148 -12.428 4.006 1.00 91.81 89 LYS A O 1
ATOM 671 N N . LEU A 1 90 ? -2.381 -10.604 4.427 1.00 94.38 90 LEU A N 1
ATOM 672 C CA . LEU A 1 90 ? -3.404 -11.318 5.200 1.00 94.38 90 LEU A CA 1
ATOM 673 C C . LEU A 1 90 ? -4.200 -12.294 4.325 1.00 94.38 90 LEU A C 1
ATOM 675 O O . LEU A 1 90 ? -4.480 -13.417 4.746 1.00 94.38 90 LEU A O 1
ATOM 679 N N . GLN A 1 91 ? -4.517 -11.899 3.092 1.00 93.94 91 GLN A N 1
ATOM 680 C CA . GLN A 1 91 ? -5.194 -12.765 2.127 1.00 93.94 91 GLN A CA 1
ATOM 681 C C . GLN A 1 91 ? -4.282 -13.903 1.649 1.00 93.94 91 GLN A C 1
ATOM 683 O O . GLN A 1 91 ? -4.732 -15.048 1.570 1.00 93.94 91 GLN A O 1
ATOM 688 N N . TYR A 1 92 ? -2.998 -13.629 1.398 1.00 94.31 92 TYR A N 1
ATOM 689 C CA . TYR A 1 92 ? -2.015 -14.672 1.079 1.00 94.31 92 TYR A CA 1
ATOM 690 C C . TYR A 1 92 ? -1.812 -15.650 2.238 1.00 94.31 92 TYR A C 1
ATOM 692 O O . TYR A 1 92 ? -1.859 -16.860 2.033 1.00 94.31 92 TYR A O 1
ATOM 700 N N . ARG A 1 93 ? -1.682 -15.145 3.472 1.00 94.00 93 ARG A N 1
ATOM 701 C CA . ARG A 1 93 ? -1.606 -15.962 4.695 1.00 94.00 93 ARG A CA 1
ATOM 702 C C . ARG A 1 93 ? -2.836 -16.859 4.865 1.00 94.00 93 ARG A C 1
ATOM 704 O O . ARG A 1 93 ? -2.729 -17.930 5.448 1.00 94.00 93 ARG A O 1
ATOM 711 N N . SER A 1 94 ? -3.976 -16.436 4.323 1.00 93.81 94 SER A N 1
ATOM 712 C CA . SER A 1 94 ? -5.237 -17.185 4.330 1.00 93.81 94 SER A CA 1
ATOM 713 C C . SER A 1 94 ? -5.413 -18.116 3.117 1.00 93.81 94 SER A C 1
ATOM 715 O O . SER A 1 94 ? -6.504 -18.638 2.912 1.00 93.81 94 SER A O 1
ATOM 717 N N . GLY A 1 95 ? -4.369 -18.330 2.307 1.00 94.56 95 GLY A N 1
ATOM 718 C CA . GLY A 1 95 ? -4.362 -19.315 1.218 1.00 94.56 95 GLY A CA 1
ATOM 719 C C . GLY A 1 95 ? -4.723 -18.780 -0.170 1.00 94.56 95 GLY A C 1
ATOM 720 O O . GLY A 1 95 ? -4.935 -19.573 -1.085 1.00 94.56 95 GLY A O 1
ATOM 721 N N . THR A 1 96 ? -4.785 -17.458 -0.367 1.00 95.19 96 THR A N 1
ATOM 722 C CA . THR A 1 96 ? -4.980 -16.901 -1.719 1.00 95.19 96 THR A CA 1
ATOM 723 C C . THR A 1 96 ? -3.802 -17.284 -2.618 1.00 95.19 96 THR A C 1
ATOM 725 O O . THR A 1 96 ? -2.649 -17.074 -2.251 1.00 95.19 96 THR A O 1
ATOM 728 N N . LEU A 1 97 ? -4.075 -17.832 -3.803 1.00 95.62 97 LEU A N 1
ATOM 729 C CA . LEU A 1 97 ? -3.034 -18.227 -4.754 1.00 95.62 97 LEU A CA 1
ATOM 730 C C . LEU A 1 97 ? -2.455 -17.015 -5.495 1.00 95.62 97 LEU A C 1
ATOM 732 O O . LEU A 1 97 ? -3.169 -16.067 -5.831 1.00 95.62 97 LEU A O 1
ATOM 736 N N . LEU A 1 98 ? -1.162 -17.076 -5.821 1.00 94.00 98 LEU A N 1
ATOM 737 C CA . LEU A 1 98 ? -0.532 -16.110 -6.719 1.00 94.00 98 LEU A CA 1
ATOM 738 C C . LEU A 1 98 ? -1.097 -16.282 -8.131 1.00 94.00 98 LEU A C 1
ATOM 740 O O . LEU A 1 98 ? -0.983 -17.348 -8.730 1.00 94.00 98 LEU A O 1
ATOM 744 N N . THR A 1 99 ? -1.689 -15.218 -8.670 1.00 95.06 99 THR A N 1
ATOM 745 C CA . THR A 1 99 ? -2.222 -15.201 -10.037 1.00 95.06 99 THR A CA 1
ATOM 746 C C . THR A 1 99 ? -1.537 -14.105 -10.827 1.00 95.06 99 THR A C 1
ATOM 748 O O . THR A 1 99 ? -1.676 -12.929 -10.493 1.00 95.06 99 THR A O 1
ATOM 751 N N . VAL A 1 100 ? -0.814 -14.483 -11.879 1.00 95.31 100 VAL A N 1
ATOM 752 C CA . VAL A 1 100 ? -0.150 -13.526 -12.767 1.00 95.31 100 VAL A CA 1
ATOM 753 C C . VAL A 1 100 ? -1.197 -12.764 -13.575 1.00 95.31 100 VAL A C 1
ATOM 755 O O . VAL A 1 100 ? -2.102 -13.352 -14.164 1.00 95.31 100 VAL A O 1
ATOM 758 N N . LYS A 1 101 ? -1.054 -11.443 -13.611 1.00 95.12 101 LYS A N 1
ATOM 759 C CA . LYS A 1 101 ? -1.819 -10.524 -14.452 1.00 95.12 101 LYS A CA 1
ATOM 760 C C . LYS A 1 101 ? -0.852 -9.681 -15.267 1.00 95.12 101 LYS A C 1
ATOM 762 O O . LYS A 1 101 ? 0.212 -9.323 -14.768 1.00 95.12 101 LYS A O 1
ATOM 767 N N . VAL A 1 102 ? -1.235 -9.372 -16.501 1.00 94.44 102 VAL A N 1
ATOM 768 C CA . VAL A 1 102 ? -0.458 -8.531 -17.415 1.00 94.44 102 VAL A CA 1
ATOM 769 C C . VAL A 1 102 ? -1.279 -7.293 -17.737 1.00 94.44 102 VAL A C 1
ATOM 771 O O . VAL A 1 102 ? -2.391 -7.396 -18.251 1.00 94.44 102 VAL A O 1
ATOM 774 N N . GLY A 1 103 ? -0.721 -6.131 -17.415 1.00 93.94 103 GLY A N 1
ATOM 775 C CA . GLY A 1 103 ? -1.381 -4.844 -17.553 1.00 93.94 103 GLY A CA 1
ATOM 776 C C . GLY A 1 103 ? -2.609 -4.669 -16.661 1.00 93.94 103 GLY A C 1
ATOM 777 O O . GLY A 1 103 ? -2.924 -5.496 -15.808 1.00 93.94 103 GLY A O 1
ATOM 778 N N . GLY A 1 104 ? -3.289 -3.529 -16.818 1.00 93.81 104 GLY A N 1
ATOM 779 C CA . GLY A 1 104 ? -4.479 -3.204 -16.020 1.00 93.81 104 GLY A CA 1
ATOM 780 C C . GLY A 1 104 ? -4.202 -3.039 -14.520 1.00 93.81 104 GLY A C 1
ATOM 781 O O . GLY A 1 104 ? -5.123 -3.125 -13.704 1.00 93.81 104 GLY A O 1
ATOM 782 N N . TYR A 1 105 ? -2.943 -2.808 -14.139 1.00 95.44 105 TYR A N 1
ATOM 783 C CA . TYR A 1 105 ? -2.579 -2.553 -12.755 1.00 95.44 105 TYR A CA 1
ATOM 784 C C . TYR A 1 105 ? -3.191 -1.231 -12.288 1.00 95.44 105 TYR A C 1
ATOM 786 O O . TYR A 1 105 ? -2.806 -0.152 -12.734 1.00 95.44 105 TYR A O 1
ATOM 794 N N . ALA A 1 106 ? -4.165 -1.318 -11.386 1.00 94.94 106 ALA A N 1
ATOM 795 C CA . ALA A 1 106 ? -4.815 -0.149 -10.818 1.00 94.94 106 ALA A CA 1
ATOM 796 C C . ALA A 1 106 ? -3.973 0.424 -9.673 1.00 94.94 106 ALA A C 1
ATOM 798 O O . ALA A 1 106 ? -3.665 -0.278 -8.716 1.00 94.94 106 ALA A O 1
ATOM 799 N N . TYR A 1 107 ? -3.694 1.717 -9.696 1.00 96.50 107 TYR A N 1
ATOM 800 C CA . TYR A 1 107 ? -3.014 2.424 -8.614 1.00 96.50 107 TYR A CA 1
ATOM 801 C C . TYR A 1 107 ? -3.576 3.838 -8.502 1.00 96.50 107 TYR A C 1
ATOM 803 O O . TYR A 1 107 ? -4.287 4.306 -9.394 1.00 96.50 107 TYR A O 1
ATOM 811 N N . LYS A 1 108 ? -3.269 4.514 -7.399 1.00 97.75 108 LYS A N 1
ATOM 812 C CA . LYS A 1 108 ? -3.562 5.934 -7.221 1.00 97.75 108 LYS A CA 1
ATOM 813 C C . LYS A 1 108 ? -2.277 6.716 -6.992 1.00 97.75 108 LYS A C 1
ATOM 815 O O . LYS A 1 108 ? -1.342 6.222 -6.363 1.00 97.75 108 LYS A O 1
ATOM 820 N N . ILE A 1 109 ? -2.245 7.939 -7.510 1.00 97.00 109 ILE A N 1
ATOM 821 C CA . ILE A 1 109 ? -1.184 8.901 -7.214 1.00 97.00 109 ILE A CA 1
ATOM 822 C C . ILE A 1 109 ? -1.730 9.839 -6.136 1.00 97.00 109 ILE A C 1
ATOM 824 O O . ILE A 1 109 ? -2.734 10.511 -6.386 1.00 97.00 109 ILE A O 1
ATOM 828 N N . PRO A 1 110 ? -1.130 9.865 -4.938 1.00 96.00 110 PRO A N 1
ATOM 829 C CA . PRO A 1 110 ? -1.600 10.725 -3.866 1.00 96.00 110 PRO A CA 1
ATOM 830 C C . PRO A 1 110 ? -1.298 12.192 -4.186 1.00 96.00 110 PRO A C 1
ATOM 832 O O . PRO A 1 110 ? -0.247 12.515 -4.739 1.00 96.00 110 PRO A O 1
ATOM 835 N N . ALA A 1 111 ? -2.218 13.092 -3.824 1.00 92.62 111 ALA A N 1
ATOM 836 C CA . ALA A 1 111 ? -2.075 14.526 -4.095 1.00 92.62 111 ALA A CA 1
ATOM 837 C C . ALA A 1 111 ? -0.854 15.133 -3.383 1.00 92.62 111 ALA A C 1
ATOM 839 O O . ALA A 1 111 ? -0.136 15.954 -3.951 1.00 92.62 111 ALA A O 1
ATOM 840 N N . THR A 1 112 ? -0.597 14.701 -2.146 1.00 93.88 112 THR A N 1
ATOM 841 C CA . THR A 1 112 ? 0.668 14.954 -1.452 1.00 93.88 112 THR A CA 1
ATOM 842 C C . THR A 1 112 ? 1.588 13.758 -1.682 1.00 93.88 112 THR A C 1
ATOM 844 O O . THR A 1 112 ? 1.226 12.658 -1.258 1.00 93.88 112 THR A O 1
ATOM 847 N N . PRO A 1 113 ? 2.765 13.933 -2.308 1.00 95.50 113 PRO A N 1
ATOM 848 C CA . PRO A 1 113 ? 3.676 12.825 -2.571 1.00 95.50 113 PRO A CA 1
ATOM 849 C C . PRO A 1 113 ? 4.039 12.063 -1.296 1.00 95.50 113 PRO A C 1
ATOM 851 O O . PRO A 1 113 ? 4.336 12.669 -0.264 1.00 95.50 113 PRO A O 1
ATOM 854 N N . MET A 1 114 ? 4.036 10.734 -1.375 1.00 95.19 114 MET A N 1
ATOM 855 C CA . MET A 1 114 ? 4.464 9.890 -0.259 1.00 95.19 114 MET A CA 1
ATOM 856 C C . MET A 1 114 ? 5.961 10.062 -0.005 1.00 95.19 114 MET A C 1
ATOM 858 O O . MET A 1 114 ? 6.719 10.281 -0.960 1.00 95.19 114 MET A O 1
ATOM 862 N N . PRO A 1 115 ? 6.426 9.895 1.242 1.00 93.69 115 PRO A N 1
ATOM 863 C CA . PRO A 1 115 ? 7.837 9.662 1.476 1.00 93.69 115 PRO A CA 1
ATOM 864 C C . PRO A 1 115 ? 8.281 8.377 0.780 1.00 93.69 115 PRO A C 1
ATOM 866 O O . PRO A 1 115 ? 7.475 7.514 0.428 1.00 93.69 115 PRO A O 1
ATOM 869 N N . ARG A 1 116 ? 9.591 8.247 0.599 1.00 90.50 116 ARG A N 1
ATOM 870 C CA . ARG A 1 116 ? 10.183 7.013 0.096 1.00 90.50 116 ARG A CA 1
ATOM 871 C C . ARG A 1 116 ? 9.867 5.862 1.054 1.00 90.50 116 ARG A C 1
ATOM 873 O O . ARG A 1 116 ? 10.051 6.016 2.259 1.00 90.50 116 ARG A O 1
ATOM 880 N N . ILE A 1 117 ? 9.413 4.737 0.509 1.00 91.12 117 ILE A N 1
ATOM 881 C CA . ILE A 1 117 ? 8.944 3.567 1.263 1.00 91.12 117 ILE A CA 1
ATOM 882 C C . ILE A 1 117 ? 10.025 2.488 1.331 1.00 91.12 117 ILE A C 1
ATOM 884 O O . ILE A 1 117 ? 10.135 1.803 2.344 1.00 91.12 117 ILE A O 1
ATOM 888 N N . ILE A 1 118 ? 10.845 2.350 0.281 1.00 88.19 118 ILE A N 1
ATOM 889 C CA . ILE A 1 118 ? 11.888 1.317 0.193 1.00 88.19 118 ILE A CA 1
ATOM 890 C C . ILE A 1 118 ? 13.288 1.950 0.145 1.00 88.19 118 ILE A C 1
ATOM 892 O O . ILE A 1 118 ? 13.609 2.777 -0.723 1.00 88.19 118 ILE A O 1
ATOM 896 N N . SER A 1 119 ? 14.145 1.531 1.081 1.00 85.62 119 SER A N 1
ATOM 897 C CA . SER A 1 119 ? 15.568 1.894 1.118 1.00 85.62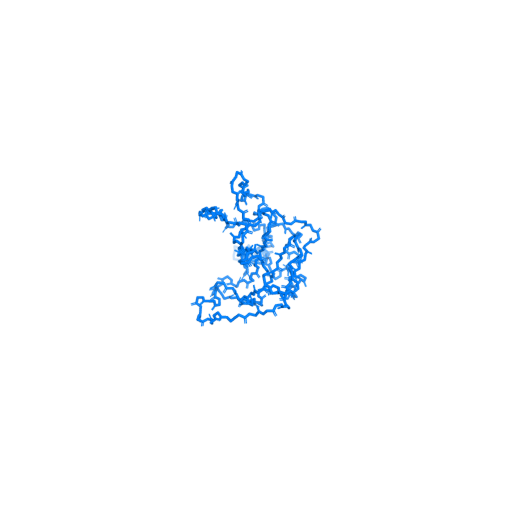 119 SER A CA 1
ATOM 898 C C . SER A 1 119 ? 16.311 1.292 -0.077 1.00 85.62 119 SER A C 1
ATOM 900 O O . SER A 1 119 ? 15.980 0.205 -0.541 1.00 85.62 119 SER A O 1
ATOM 902 N N . SER A 1 120 ? 17.301 1.994 -0.629 1.00 78.12 120 SER A N 1
ATOM 903 C CA . SER A 1 120 ? 18.188 1.402 -1.643 1.00 78.12 120 SER A CA 1
ATOM 904 C C . SER A 1 120 ? 19.529 2.114 -1.682 1.00 78.12 120 SER A C 1
ATOM 906 O O . SER A 1 120 ? 19.557 3.346 -1.792 1.00 78.12 120 SER A O 1
ATOM 908 N N . GLY A 1 121 ? 20.605 1.321 -1.630 1.00 74.00 121 GLY A N 1
ATOM 909 C CA . GLY A 1 121 ? 21.976 1.810 -1.526 1.00 74.00 121 GLY A CA 1
ATOM 910 C C . GLY A 1 121 ? 22.115 2.773 -0.352 1.00 74.00 121 GLY A C 1
ATOM 911 O O . GLY A 1 121 ? 21.568 2.537 0.722 1.00 74.00 121 GLY A O 1
ATOM 912 N N . ASP A 1 122 ? 22.751 3.912 -0.602 1.00 70.25 122 ASP A N 1
ATOM 913 C CA . ASP A 1 122 ? 22.972 4.943 0.417 1.00 70.25 122 ASP A CA 1
ATOM 914 C C . ASP A 1 122 ? 21.704 5.734 0.775 1.00 70.25 122 ASP A C 1
ATOM 916 O O . ASP A 1 122 ? 21.694 6.507 1.733 1.00 70.25 122 ASP A O 1
ATOM 920 N N . THR A 1 123 ? 20.610 5.580 0.016 1.00 74.81 123 THR A N 1
ATOM 921 C CA . THR A 1 123 ? 19.358 6.263 0.354 1.00 74.81 123 THR A CA 1
ATOM 922 C C . THR A 1 123 ? 18.497 5.399 1.261 1.00 74.81 123 THR A C 1
ATOM 924 O O . THR A 1 123 ? 17.742 4.533 0.801 1.00 74.81 123 THR A O 1
ATOM 927 N N . ILE A 1 124 ? 18.583 5.699 2.551 1.00 79.00 124 ILE A N 1
ATOM 928 C CA . ILE A 1 124 ? 17.821 5.045 3.609 1.00 79.00 124 ILE A CA 1
ATOM 929 C C . ILE A 1 124 ? 16.490 5.769 3.834 1.00 79.00 124 ILE A C 1
ATOM 931 O O . ILE A 1 124 ? 16.402 6.998 3.792 1.00 79.00 124 ILE A O 1
ATOM 935 N N . THR A 1 125 ? 15.431 5.000 4.057 1.00 85.19 125 THR A N 1
ATOM 936 C CA . THR A 1 125 ? 14.101 5.505 4.395 1.00 85.19 125 THR A CA 1
ATOM 937 C C . THR A 1 125 ? 14.055 6.001 5.831 1.00 85.19 125 THR A C 1
ATOM 939 O O . THR A 1 125 ? 14.607 5.386 6.743 1.00 85.19 125 THR A O 1
ATOM 942 N N . ASN A 1 126 ? 13.342 7.104 6.056 1.00 89.31 126 ASN A N 1
ATOM 943 C CA . ASN A 1 126 ? 13.091 7.598 7.402 1.00 89.31 126 ASN A CA 1
ATOM 944 C C . ASN A 1 126 ? 11.719 7.106 7.880 1.00 89.31 126 ASN A C 1
ATOM 946 O O . ASN A 1 126 ? 10.683 7.598 7.426 1.00 89.31 126 ASN A O 1
ATOM 950 N N . ILE A 1 127 ? 11.726 6.149 8.810 1.00 89.88 127 ILE A N 1
ATOM 951 C CA . ILE A 1 127 ? 10.500 5.558 9.345 1.00 89.88 127 ILE A CA 1
ATOM 952 C C . ILE A 1 127 ? 9.607 6.584 10.046 1.00 89.88 127 ILE A C 1
ATOM 954 O O . ILE A 1 127 ? 8.389 6.498 9.936 1.00 89.88 127 ILE A O 1
ATOM 958 N N . GLU A 1 128 ? 10.174 7.588 10.716 1.00 91.12 128 GLU A N 1
ATOM 959 C CA . GLU A 1 128 ? 9.394 8.638 11.380 1.00 91.12 128 GLU A CA 1
ATOM 960 C C . GLU A 1 128 ? 8.631 9.482 10.358 1.00 91.12 128 GLU A C 1
ATOM 962 O O . GLU A 1 128 ? 7.476 9.838 10.581 1.00 91.12 128 GLU A O 1
ATOM 967 N N . VAL A 1 129 ? 9.240 9.747 9.198 1.00 92.44 129 VAL A N 1
ATOM 968 C CA . VAL A 1 129 ? 8.582 10.466 8.100 1.00 92.44 129 VAL A CA 1
ATOM 969 C C . VAL A 1 129 ? 7.472 9.615 7.481 1.00 92.44 129 VAL A C 1
ATOM 971 O O . VAL A 1 129 ? 6.394 10.141 7.207 1.00 92.44 129 VAL A O 1
ATOM 974 N N . ILE A 1 130 ? 7.697 8.307 7.299 1.00 93.12 130 ILE A N 1
ATOM 975 C CA . ILE A 1 130 ? 6.666 7.370 6.821 1.00 93.12 130 ILE A CA 1
ATOM 976 C C . ILE A 1 130 ? 5.493 7.330 7.803 1.00 93.12 130 ILE A C 1
ATOM 978 O O . ILE A 1 130 ? 4.353 7.531 7.385 1.00 93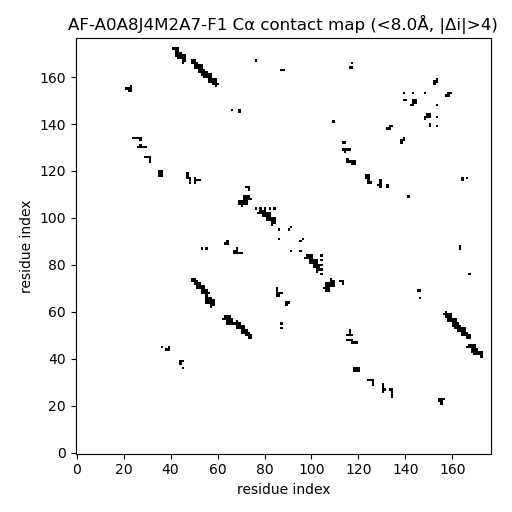.12 130 ILE A O 1
ATOM 982 N N . LYS A 1 131 ? 5.764 7.144 9.102 1.00 92.62 131 LYS A N 1
ATOM 983 C CA . LYS A 1 131 ? 4.744 7.183 10.159 1.00 92.62 131 LYS A CA 1
ATOM 984 C C . LYS A 1 131 ? 3.959 8.480 10.085 1.00 92.62 131 LYS A C 1
ATOM 986 O O . LYS A 1 131 ? 2.758 8.429 9.869 1.00 92.62 131 LYS A O 1
ATOM 991 N N . ARG A 1 132 ? 4.643 9.627 10.152 1.00 93.12 132 ARG A N 1
ATOM 992 C CA . ARG A 1 132 ? 4.014 10.953 10.118 1.00 93.12 132 ARG A CA 1
ATOM 993 C C . ARG A 1 132 ? 3.133 11.152 8.889 1.00 93.12 132 ARG A C 1
ATOM 995 O O . ARG A 1 132 ? 2.096 11.795 8.993 1.00 93.12 132 ARG A O 1
ATOM 1002 N N . TYR A 1 133 ? 3.537 10.636 7.729 1.00 95.31 133 TYR A N 1
ATOM 1003 C CA . TYR A 1 133 ? 2.715 10.715 6.528 1.00 95.31 133 TYR A CA 1
ATOM 1004 C C . TYR A 1 133 ? 1.430 9.894 6.685 1.00 95.31 133 TYR A C 1
ATOM 1006 O O . TYR A 1 133 ? 0.346 10.456 6.569 1.00 95.31 133 TYR A O 1
ATOM 1014 N N . PHE A 1 134 ? 1.524 8.596 6.991 1.00 94.50 134 PHE A N 1
ATOM 1015 C CA . PHE A 1 134 ? 0.354 7.705 7.018 1.00 94.50 134 PHE A CA 1
ATOM 1016 C C . PHE A 1 134 ? -0.516 7.826 8.271 1.00 94.50 134 PHE A C 1
ATOM 1018 O O . PHE A 1 134 ? -1.641 7.335 8.266 1.00 94.50 134 PHE A O 1
ATOM 1025 N N . THR A 1 135 ? -0.032 8.499 9.312 1.00 92.44 135 THR A N 1
ATOM 1026 C CA . THR A 1 135 ? -0.830 8.881 10.483 1.00 92.44 135 THR A CA 1
ATOM 1027 C C . THR A 1 135 ? -1.377 10.302 10.383 1.00 92.44 135 THR A C 1
ATOM 1029 O O . THR A 1 135 ? -2.141 10.724 11.247 1.00 92.44 135 THR A O 1
ATOM 1032 N N . SER A 1 136 ? -1.023 11.053 9.333 1.00 94.00 136 SER A N 1
ATOM 1033 C CA . SER A 1 136 ? -1.590 12.382 9.119 1.00 94.00 136 SER A CA 1
ATOM 1034 C C . SER A 1 136 ? -3.074 12.296 8.773 1.00 94.00 136 SER A C 1
ATOM 1036 O O . SER A 1 136 ? -3.501 11.444 7.991 1.00 94.00 136 SER A O 1
ATOM 1038 N N . GLU A 1 137 ? -3.850 13.252 9.280 1.00 93.88 137 GLU A N 1
ATOM 1039 C CA . GLU A 1 137 ? -5.267 13.409 8.941 1.00 93.88 137 GLU A CA 1
ATOM 1040 C C . GLU A 1 137 ? -5.493 13.425 7.420 1.00 93.88 137 GLU A C 1
ATOM 1042 O O . GLU A 1 137 ? -6.418 12.788 6.921 1.00 93.88 137 GLU A O 1
ATOM 1047 N N . GLY A 1 138 ? -4.623 14.107 6.666 1.00 94.69 138 GLY A N 1
ATOM 1048 C CA . GLY A 1 138 ? -4.714 14.179 5.208 1.00 94.69 138 GLY A CA 1
ATOM 1049 C C . GLY A 1 138 ? -4.596 12.811 4.532 1.00 94.69 138 GLY A C 1
ATOM 1050 O O . GLY A 1 138 ? -5.402 12.493 3.657 1.00 94.69 138 GLY A O 1
ATOM 1051 N N . ALA A 1 139 ? -3.641 11.978 4.957 1.00 95.00 139 ALA A N 1
ATOM 1052 C CA . ALA A 1 139 ? -3.489 10.631 4.412 1.00 95.00 139 ALA A CA 1
ATOM 1053 C C . ALA A 1 139 ? -4.661 9.721 4.802 1.00 95.00 139 ALA A C 1
ATOM 1055 O O . ALA A 1 139 ? -5.159 8.973 3.964 1.00 95.00 139 ALA A O 1
ATOM 1056 N N . VAL A 1 140 ? -5.149 9.816 6.040 1.00 94.56 140 VAL A N 1
ATOM 1057 C CA . VAL A 1 140 ? -6.292 9.015 6.499 1.00 94.56 140 VAL A CA 1
ATOM 1058 C C . VAL A 1 140 ? -7.580 9.424 5.775 1.00 94.56 140 VAL A C 1
ATOM 1060 O O . VAL A 1 140 ? -8.315 8.552 5.316 1.00 94.56 140 VAL A O 1
ATOM 1063 N N . LYS A 1 141 ? -7.826 10.726 5.564 1.00 96.00 141 LYS A N 1
ATOM 1064 C CA . LYS A 1 141 ? -8.942 11.227 4.738 1.00 96.00 141 LYS A CA 1
ATOM 1065 C C . LYS A 1 141 ? -8.842 10.769 3.287 1.00 96.00 141 LYS A C 1
ATOM 1067 O O . LYS A 1 141 ? -9.846 10.399 2.687 1.00 96.00 141 LYS A O 1
ATOM 1072 N N . MET A 1 142 ? -7.638 10.778 2.720 1.00 96.44 142 MET A N 1
ATOM 1073 C CA . MET A 1 142 ? -7.396 10.268 1.371 1.00 96.44 142 MET A CA 1
ATOM 1074 C C . MET A 1 142 ? -7.762 8.779 1.268 1.00 96.44 142 MET A C 1
ATOM 1076 O O . MET A 1 142 ? -8.506 8.401 0.366 1.00 96.44 142 MET A O 1
ATOM 1080 N N . VAL A 1 143 ? -7.315 7.954 2.221 1.00 96.19 143 VAL A N 1
ATOM 1081 C CA . VAL A 1 143 ? -7.658 6.523 2.277 1.00 96.19 143 VAL A CA 1
ATOM 1082 C C . VAL A 1 143 ? -9.1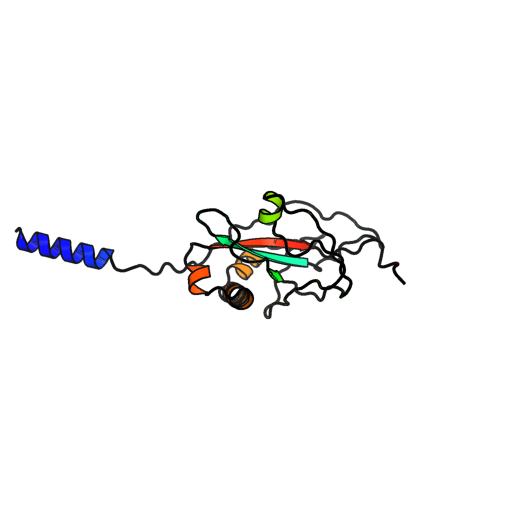60 6.315 2.469 1.00 96.19 143 VAL A C 1
ATOM 1084 O O . VAL A 1 143 ? -9.751 5.499 1.764 1.00 96.19 143 VAL A O 1
ATOM 1087 N N . ALA A 1 144 ? -9.792 7.058 3.377 1.00 95.69 144 ALA A N 1
ATOM 1088 C CA . ALA A 1 144 ? -11.236 7.022 3.611 1.00 95.69 144 ALA A CA 1
ATOM 1089 C C . ALA A 1 144 ? -12.016 7.286 2.308 1.00 95.69 144 ALA A C 1
ATOM 1091 O O . ALA A 1 144 ? -12.792 6.441 1.861 1.00 95.69 144 ALA A O 1
ATOM 1092 N N . ASN A 1 145 ? -11.702 8.385 1.616 1.00 95.94 145 ASN A N 1
ATOM 1093 C CA . ASN A 1 145 ? -12.328 8.748 0.342 1.00 95.94 145 ASN A CA 1
ATOM 1094 C C . ASN A 1 145 ? -12.128 7.681 -0.743 1.00 95.94 145 ASN A C 1
ATOM 1096 O O . ASN A 1 145 ? -13.066 7.332 -1.457 1.00 95.94 145 ASN A O 1
ATOM 1100 N N . ASP A 1 146 ? -10.911 7.154 -0.875 1.00 96.00 146 ASP A N 1
ATOM 1101 C CA . ASP A 1 146 ? -10.579 6.200 -1.934 1.00 96.00 146 ASP A CA 1
ATOM 1102 C C . ASP A 1 146 ? -11.129 4.791 -1.687 1.00 96.00 146 ASP A C 1
ATOM 1104 O O . ASP A 1 146 ? -11.292 4.025 -2.640 1.00 96.00 146 ASP A O 1
ATOM 1108 N N . THR A 1 147 ? -11.407 4.447 -0.429 1.00 93.94 147 THR A 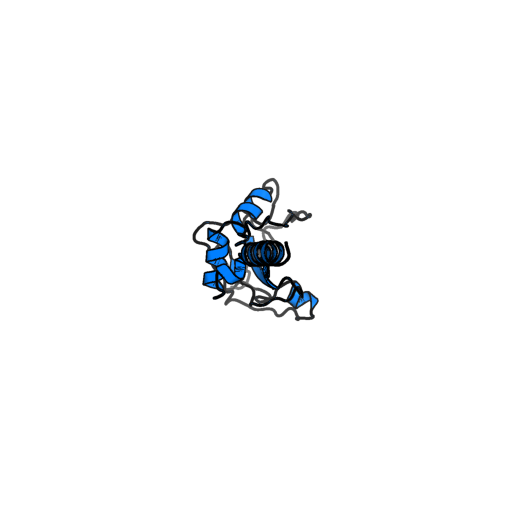N 1
ATOM 1109 C CA . THR A 1 147 ? -12.008 3.165 -0.032 1.00 93.94 147 THR A CA 1
ATOM 1110 C C . THR A 1 147 ? -13.522 3.247 0.153 1.00 93.94 147 THR A C 1
ATOM 1112 O O . THR A 1 147 ? -14.181 2.209 0.200 1.00 93.94 147 THR A O 1
ATOM 1115 N N . GLY A 1 148 ? -14.081 4.458 0.242 1.00 94.44 148 GLY A N 1
ATOM 1116 C CA . GLY A 1 148 ? -15.484 4.698 0.578 1.00 94.44 148 GLY A CA 1
ATOM 1117 C C . GLY A 1 148 ? -15.814 4.458 2.055 1.00 94.44 148 GLY A C 1
ATOM 1118 O O . GLY A 1 148 ? -16.990 4.429 2.413 1.00 94.44 148 GLY A O 1
ATOM 1119 N N . MET A 1 149 ? -14.805 4.260 2.907 1.00 94.12 149 MET A N 1
ATOM 1120 C CA . MET A 1 149 ? -14.997 4.173 4.351 1.00 94.12 149 MET A CA 1
ATOM 1121 C C . MET A 1 149 ? -15.114 5.578 4.934 1.00 94.12 149 MET A C 1
ATOM 1123 O O . MET A 1 149 ? -14.387 6.484 4.542 1.00 94.12 149 MET A O 1
ATOM 1127 N N . ASP A 1 150 ? -16.018 5.753 5.888 1.00 94.81 150 ASP A N 1
ATOM 1128 C CA . ASP A 1 150 ? -16.147 7.008 6.616 1.00 94.81 150 ASP A CA 1
ATOM 1129 C C . ASP A 1 150 ? -14.888 7.304 7.463 1.00 94.81 150 ASP A C 1
ATOM 1131 O O . ASP A 1 150 ? -14.293 6.402 8.060 1.00 94.81 150 ASP A O 1
ATOM 1135 N N . TYR A 1 151 ? -14.472 8.573 7.503 1.00 94.88 151 TYR A N 1
ATOM 1136 C CA . TYR A 1 151 ? -13.255 9.001 8.201 1.00 94.88 151 TYR A CA 1
ATOM 1137 C C . TYR A 1 151 ? -13.358 8.798 9.718 1.00 94.88 151 TYR A C 1
ATOM 1139 O O . TYR A 1 151 ? -12.408 8.303 10.333 1.00 94.88 151 TYR A O 1
ATOM 1147 N N . ASP A 1 152 ? -14.507 9.120 10.317 1.00 95.19 152 ASP A N 1
ATOM 1148 C CA . ASP A 1 152 ? -14.723 8.958 11.759 1.00 95.19 152 ASP A CA 1
ATOM 1149 C C . ASP A 1 152 ? -14.734 7.469 12.124 1.00 95.19 152 ASP A C 1
ATOM 1151 O O . ASP A 1 152 ? -14.165 7.046 13.129 1.00 95.19 152 ASP A O 1
ATOM 1155 N N . THR A 1 153 ? -15.292 6.634 11.247 1.00 93.69 153 THR A N 1
ATOM 1156 C CA . THR A 1 153 ? -15.226 5.176 11.363 1.00 93.69 153 THR A CA 1
ATOM 1157 C C . THR A 1 153 ? -13.787 4.672 11.305 1.00 93.69 153 THR A C 1
ATOM 1159 O O . THR A 1 153 ? -13.400 3.866 12.147 1.00 93.69 153 THR A O 1
ATOM 1162 N N . LEU A 1 154 ? -12.976 5.151 10.358 1.00 92.88 154 LEU A N 1
ATOM 1163 C CA . LEU A 1 154 ? -11.581 4.727 10.201 1.00 92.88 154 LEU A CA 1
ATOM 1164 C C . LEU A 1 154 ? -10.692 5.163 11.381 1.00 92.88 154 LEU A C 1
ATOM 1166 O O . LEU A 1 154 ? -9.683 4.516 11.659 1.00 92.88 154 LEU A O 1
ATOM 1170 N N . THR A 1 155 ? -11.075 6.229 12.089 1.00 93.00 155 THR A N 1
ATOM 1171 C CA . THR A 1 155 ? -10.315 6.822 13.202 1.00 93.00 155 THR A CA 1
ATOM 1172 C C . THR A 1 155 ? -10.906 6.548 14.589 1.00 93.00 155 THR A C 1
ATOM 1174 O O . THR A 1 155 ? -10.350 6.992 15.586 1.00 93.00 155 THR A O 1
ATOM 1177 N N . ASN A 1 156 ? -11.970 5.751 14.712 1.00 92.69 156 ASN A N 1
ATOM 1178 C CA . ASN A 1 156 ? -12.583 5.435 16.014 1.00 92.69 156 ASN A CA 1
ATOM 1179 C C . ASN A 1 156 ? -11.809 4.402 16.865 1.00 92.69 156 ASN A C 1
ATOM 1181 O O . ASN A 1 156 ? -12.297 3.982 17.913 1.00 92.69 156 ASN A O 1
ATOM 1185 N N . GLY A 1 157 ? -10.640 3.949 16.401 1.00 91.00 157 GLY A N 1
ATOM 1186 C CA . GLY A 1 157 ? -9.796 2.958 17.079 1.00 91.00 157 GLY A CA 1
ATOM 1187 C C . GLY A 1 157 ? -10.109 1.490 16.758 1.00 91.00 157 GLY A C 1
ATOM 1188 O O . GLY A 1 157 ? -9.304 0.623 17.084 1.00 91.00 157 GLY A O 1
ATOM 1189 N N . ASN A 1 158 ? -11.210 1.191 16.061 1.00 95.00 158 ASN A N 1
ATOM 1190 C CA . ASN A 1 158 ? -11.589 -0.183 15.695 1.00 95.00 158 ASN A CA 1
ATOM 1191 C C . ASN A 1 158 ? -10.945 -0.677 14.392 1.00 95.00 158 ASN A C 1
ATOM 1193 O O . ASN A 1 158 ? -11.176 -1.821 13.985 1.00 95.00 158 ASN A O 1
ATOM 1197 N N . TYR A 1 159 ? -10.159 0.166 13.722 1.00 95.06 159 TYR A N 1
ATOM 1198 C CA . TYR A 1 159 ? -9.514 -0.147 12.453 1.00 95.06 159 TYR A CA 1
ATOM 1199 C C . TYR A 1 159 ? -8.055 0.306 12.446 1.00 95.06 159 TYR A C 1
ATOM 1201 O O . TYR A 1 159 ? -7.675 1.277 13.097 1.00 95.06 159 TYR A O 1
ATOM 1209 N N . LYS A 1 160 ? -7.231 -0.420 11.691 1.00 93.62 160 LYS A N 1
ATOM 1210 C CA . LYS A 1 160 ? -5.805 -0.158 11.490 1.00 93.62 160 LYS A CA 1
ATOM 1211 C C . LYS A 1 160 ? -5.502 -0.156 9.994 1.00 93.62 160 LYS A C 1
ATOM 1213 O O . LYS A 1 160 ? -6.054 -0.959 9.238 1.00 93.62 160 LYS A O 1
ATOM 1218 N N . LEU A 1 161 ? -4.597 0.722 9.569 1.00 95.06 161 LEU A N 1
ATOM 1219 C CA . LEU A 1 161 ? -4.024 0.677 8.226 1.00 95.06 161 LEU A CA 1
ATOM 1220 C C . LEU A 1 161 ? -2.834 -0.285 8.227 1.00 95.06 161 LEU A C 1
ATOM 1222 O O . LEU A 1 161 ? -1.803 -0.002 8.833 1.00 95.06 161 LEU A O 1
ATOM 1226 N N . LEU A 1 162 ? -2.965 -1.418 7.539 1.00 94.69 162 LEU A N 1
ATOM 1227 C CA . LEU A 1 162 ? -1.828 -2.274 7.220 1.00 94.69 162 LEU A CA 1
ATOM 1228 C C . LEU A 1 162 ? -1.119 -1.696 5.996 1.00 94.69 162 LEU A C 1
ATOM 1230 O O . LEU A 1 162 ? -1.706 -1.657 4.914 1.00 94.69 162 LEU A O 1
ATOM 1234 N N . LEU A 1 163 ? 0.132 -1.272 6.175 1.00 94.88 163 LEU A N 1
ATOM 1235 C CA . LEU A 1 163 ? 0.982 -0.782 5.094 1.00 94.88 163 LEU A CA 1
ATOM 1236 C C . LEU A 1 163 ? 1.934 -1.876 4.622 1.00 94.88 163 LEU A C 1
ATOM 1238 O O . LEU A 1 163 ? 2.656 -2.484 5.413 1.00 94.88 163 LEU A O 1
ATOM 1242 N N . GLU A 1 164 ? 1.966 -2.109 3.316 1.00 94.31 164 GLU A N 1
ATOM 1243 C CA . GLU A 1 164 ? 2.809 -3.125 2.701 1.00 94.31 164 GLU A CA 1
ATOM 1244 C C . GLU A 1 164 ? 3.614 -2.486 1.560 1.00 94.31 164 GLU A C 1
ATOM 1246 O O . GLU A 1 164 ? 3.022 -2.025 0.584 1.00 94.31 164 GLU A O 1
ATOM 1251 N N . PRO A 1 165 ? 4.953 -2.427 1.652 1.00 92.94 165 PRO A N 1
ATOM 1252 C CA . PRO A 1 165 ? 5.781 -1.881 0.580 1.00 92.94 165 PRO A CA 1
ATOM 1253 C C . PRO A 1 165 ? 5.589 -2.619 -0.752 1.00 92.94 165 PRO A C 1
ATOM 1255 O O . PRO A 1 165 ? 5.526 -3.849 -0.785 1.00 92.94 165 PRO A O 1
ATOM 1258 N N . ILE A 1 166 ? 5.548 -1.865 -1.852 1.00 93.25 166 ILE A N 1
ATOM 1259 C CA . ILE A 1 166 ? 5.501 -2.379 -3.225 1.00 93.25 166 ILE A CA 1
ATOM 1260 C C . ILE A 1 166 ? 6.773 -1.955 -3.954 1.00 93.25 166 ILE A C 1
ATOM 1262 O O . ILE A 1 166 ? 7.119 -0.774 -3.967 1.00 93.25 166 ILE A O 1
ATOM 1266 N N . ALA A 1 167 ? 7.420 -2.912 -4.615 1.00 90.75 167 ALA A N 1
ATOM 1267 C CA . ALA A 1 167 ? 8.548 -2.672 -5.500 1.00 90.75 167 ALA A CA 1
ATOM 1268 C C . ALA A 1 167 ? 8.165 -2.949 -6.967 1.00 90.75 167 ALA A C 1
ATOM 1270 O O . ALA A 1 167 ? 7.795 -4.070 -7.310 1.00 90.75 167 ALA A O 1
ATOM 1271 N N . TYR A 1 168 ? 8.291 -1.951 -7.846 1.00 91.38 168 TYR A N 1
ATOM 1272 C CA . TYR A 1 168 ? 8.347 -2.131 -9.298 1.00 91.38 168 TYR A CA 1
ATOM 1273 C C . TYR A 1 168 ? 9.762 -2.508 -9.768 1.00 91.38 168 TYR A C 1
ATOM 1275 O O . TYR A 1 168 ? 10.715 -1.741 -9.630 1.00 91.38 168 TYR A O 1
ATOM 1283 N N . LEU A 1 169 ? 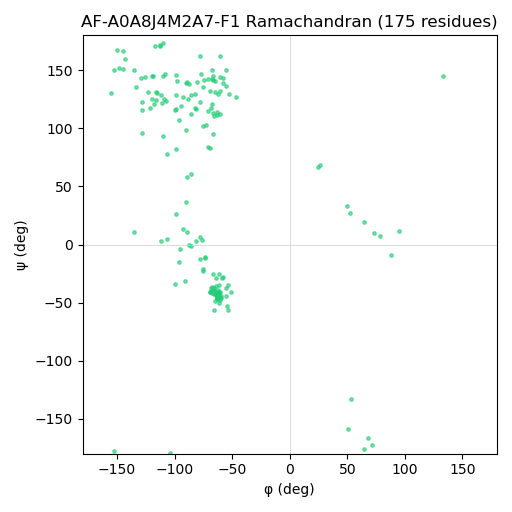9.891 -3.695 -10.357 1.00 89.88 169 LEU A N 1
ATOM 1284 C CA . LEU A 1 169 ? 11.160 -4.249 -10.827 1.00 89.88 169 LEU A CA 1
ATOM 1285 C C . LEU A 1 169 ? 11.198 -4.279 -12.355 1.00 89.88 169 LEU A C 1
ATOM 1287 O O . LEU A 1 169 ? 10.191 -4.545 -13.007 1.00 89.88 169 LEU A O 1
ATOM 1291 N N . THR A 1 170 ? 12.376 -4.044 -12.926 1.00 87.88 170 THR A N 1
ATOM 1292 C CA . THR A 1 170 ? 12.671 -4.399 -14.315 1.00 87.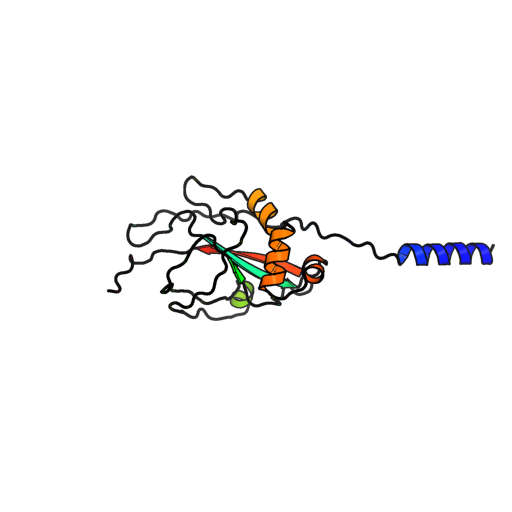88 170 THR A CA 1
ATOM 1293 C C . THR A 1 170 ? 13.204 -5.821 -14.328 1.00 87.88 170 THR A C 1
ATOM 1295 O O . THR A 1 170 ? 14.182 -6.108 -13.638 1.00 87.88 170 THR A O 1
ATOM 1298 N N . PHE A 1 171 ? 12.582 -6.691 -15.115 1.00 86.12 171 PHE A N 1
ATOM 1299 C CA . PHE A 1 171 ? 13.031 -8.060 -15.338 1.00 86.12 171 PHE A CA 1
ATOM 1300 C C . PHE A 1 171 ? 13.236 -8.273 -16.837 1.00 86.12 171 PHE A C 1
ATOM 1302 O O . PHE A 1 171 ? 12.380 -7.896 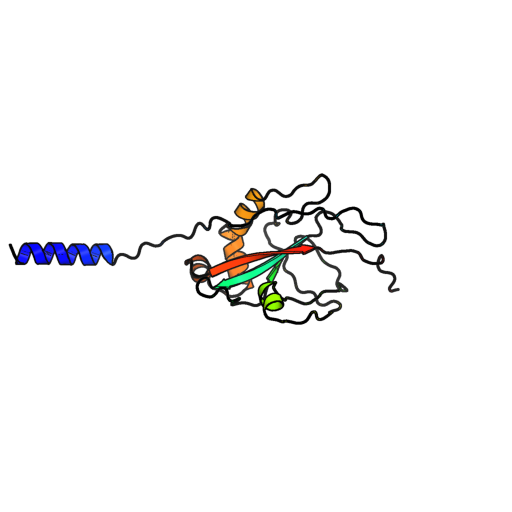-17.632 1.00 86.12 171 PHE A O 1
ATOM 1309 N N . GLN A 1 172 ? 14.383 -8.838 -17.214 1.00 83.31 172 GLN A N 1
ATOM 1310 C CA . GLN A 1 172 ? 14.769 -9.113 -18.603 1.00 83.31 172 GLN A CA 1
ATOM 1311 C C . GLN A 1 172 ? 14.607 -7.930 -19.582 1.00 83.31 172 GLN A C 1
ATOM 1313 O O . GLN A 1 172 ? 14.309 -8.163 -20.752 1.00 83.31 172 GLN A O 1
ATOM 1318 N N . ALA A 1 173 ? 14.817 -6.690 -19.105 1.00 67.12 173 ALA A N 1
ATOM 1319 C CA . ALA A 1 173 ? 14.736 -5.431 -19.866 1.00 67.12 173 ALA A CA 1
ATOM 1320 C C . ALA A 1 173 ? 13.798 -5.501 -21.089 1.00 67.12 173 ALA A C 1
ATOM 1322 O O . ALA A 1 173 ? 14.294 -5.504 -22.210 1.00 67.12 173 ALA A O 1
ATOM 1323 N N . ASP A 1 174 ? 12.482 -5.620 -20.857 1.00 58.84 174 ASP A N 1
ATOM 1324 C CA . ASP A 1 174 ? 11.402 -5.589 -21.863 1.00 58.84 174 ASP A CA 1
ATOM 1325 C C . ASP A 1 174 ? 11.835 -6.001 -23.286 1.00 58.84 174 ASP A C 1
ATOM 1327 O O . ASP A 1 174 ? 11.840 -5.200 -24.221 1.00 58.84 174 ASP A O 1
ATOM 1331 N N . SER A 1 175 ? 12.205 -7.273 -23.462 1.00 36.72 175 SER A N 1
ATOM 1332 C CA . SER A 1 175 ? 12.494 -7.870 -24.777 1.00 36.72 175 SER A CA 1
ATOM 1333 C C . SER A 1 175 ? 11.248 -8.486 -25.430 1.00 36.72 175 SER A C 1
ATOM 1335 O O . SER A 1 175 ? 11.330 -9.499 -26.116 1.00 36.72 175 SER A O 1
ATOM 1337 N N . TRP A 1 176 ? 10.087 -7.849 -25.251 1.00 41.69 176 TRP A N 1
ATOM 1338 C CA . TRP A 1 176 ? 8.871 -8.146 -26.014 1.00 41.69 176 TRP A CA 1
ATOM 1339 C C . TRP A 1 176 ? 8.624 -7.016 -27.019 1.00 41.69 176 TRP A C 1
ATOM 1341 O O . TRP A 1 176 ? 7.818 -6.114 -26.788 1.00 41.69 176 TRP A O 1
ATOM 1351 N N . ARG A 1 177 ? 9.380 -7.052 -28.119 1.00 36.09 177 ARG A N 1
ATOM 1352 C CA . ARG A 1 177 ? 9.037 -6.396 -29.3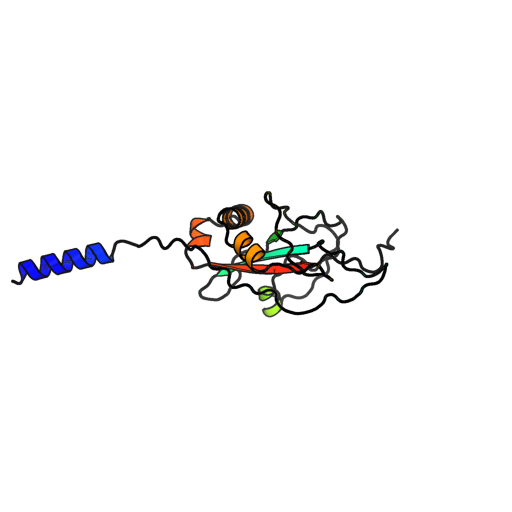85 1.00 36.09 177 ARG A CA 1
ATOM 1353 C C . ARG A 1 177 ? 8.750 -7.465 -30.421 1.00 36.09 177 ARG A C 1
ATOM 1355 O O . ARG A 1 177 ? 9.517 -8.451 -30.436 1.00 36.09 177 ARG A O 1
#